Protein AF-A0A3D5RY43-F1 (afdb_monomer)

Solvent-accessible surface area (backbone atoms only — not comparable to full-atom values): 5744 Å² total; per-residue (Å²): 106,72,73,57,51,54,53,48,53,75,59,30,70,72,53,50,52,54,50,50,36,51,52,47,31,51,51,31,32,52,49,14,40,53,54,5,55,64,49,22,57,61,35,44,55,49,26,63,73,70,71,46,64,72,70,66,25,49,45,43,36,57,49,21,38,52,49,11,48,49,52,22,65,75,49,45,68,74,50,49,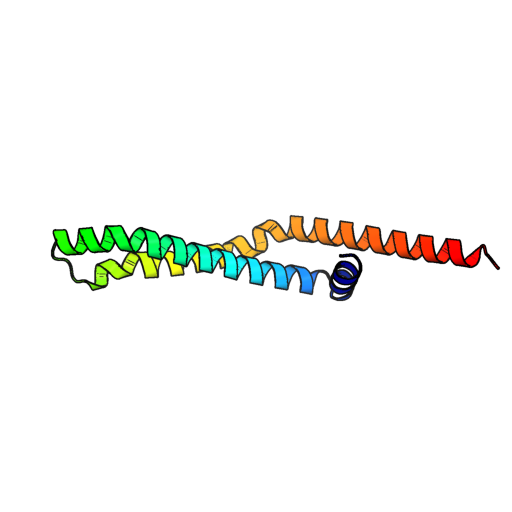69,58,54,47,53,53,50,52,54,54,44,51,56,50,53,52,51,53,52,53,57,51,56,60,62,65,72,77,115

Radius of gyration: 23.72 Å; Cα contacts (8 Å, |Δi|>4): 71; chains: 1; bounding box: 63×21×65 Å

Sequence (109 aa):
MKAEAYTICNAGLSAYLANEHKEYRLKSFSRGIMVGVVTTIPAYFITKYYQLPQLYAALPLTGGMLSGIYEGLTNAESNDSLHTSDFDTVCESLEEEESEDEEESEEEV

Mean predicted aligned error: 10.74 Å

Structure (mmCIF, N/CA/C/O backbone):
data_AF-A0A3D5RY43-F1
#
_entry.id   AF-A0A3D5RY43-F1
#
loop_
_atom_site.group_PDB
_atom_site.id
_atom_site.type_symbol
_atom_site.label_atom_id
_atom_site.label_alt_id
_atom_site.label_comp_id
_atom_site.label_asym_id
_atom_site.label_entity_id
_atom_site.label_seq_id
_atom_site.pdbx_PDB_ins_code
_atom_site.Cartn_x
_atom_site.Cartn_y
_atom_site.Cartn_z
_atom_site.occupancy
_atom_site.B_iso_or_equiv
_atom_site.auth_seq_id
_atom_site.auth_comp_id
_atom_site.auth_asym_id
_atom_site.auth_atom_id
_atom_site.pdbx_PDB_model_num
ATOM 1 N N . MET A 1 1 ? 16.503 -9.438 -15.037 1.00 58.62 1 MET A N 1
ATOM 2 C CA . MET A 1 1 ? 16.529 -7.975 -14.852 1.00 58.62 1 MET A CA 1
ATOM 3 C C . MET A 1 1 ? 16.661 -7.233 -16.180 1.00 58.62 1 MET A C 1
ATOM 5 O O . MET A 1 1 ? 15.661 -6.653 -16.562 1.00 58.62 1 MET A O 1
ATOM 9 N N . LYS A 1 2 ? 17.775 -7.300 -16.941 1.00 64.19 2 LYS A N 1
ATOM 10 C CA . LYS A 1 2 ? 17.890 -6.576 -18.238 1.00 64.19 2 LYS A CA 1
ATOM 11 C C . LYS A 1 2 ? 16.759 -6.899 -19.233 1.00 64.19 2 LYS A C 1
ATOM 13 O O . LYS A 1 2 ? 16.071 -5.998 -19.685 1.00 64.19 2 LYS A O 1
ATOM 18 N N . ALA A 1 3 ? 16.465 -8.182 -19.472 1.00 73.62 3 ALA A N 1
ATOM 19 C CA . ALA A 1 3 ? 15.370 -8.588 -20.368 1.00 73.62 3 ALA A CA 1
ATOM 20 C C . ALA A 1 3 ? 13.977 -8.079 -19.936 1.00 73.62 3 ALA A C 1
ATOM 22 O O . ALA A 1 3 ? 13.135 -7.802 -20.781 1.00 73.62 3 ALA A O 1
ATOM 23 N N . GLU A 1 4 ? 13.728 -7.939 -18.631 1.00 75.81 4 GLU A N 1
ATOM 24 C CA . GLU A 1 4 ? 12.459 -7.408 -18.114 1.00 75.81 4 GLU A CA 1
ATOM 25 C C . GLU A 1 4 ? 12.390 -5.887 -18.312 1.00 75.81 4 GLU A C 1
ATOM 27 O O . GLU A 1 4 ? 11.352 -5.368 -18.715 1.00 75.81 4 GLU A O 1
ATOM 32 N N . ALA A 1 5 ? 13.507 -5.180 -18.122 1.00 77.00 5 ALA A N 1
ATOM 33 C CA . ALA A 1 5 ? 13.601 -3.746 -18.377 1.00 77.00 5 ALA A CA 1
ATOM 34 C C . ALA A 1 5 ? 13.371 -3.410 -19.864 1.00 77.00 5 ALA A C 1
ATOM 36 O O . ALA A 1 5 ? 12.532 -2.565 -20.161 1.00 77.00 5 ALA A O 1
ATOM 37 N N . TYR A 1 6 ? 13.961 -4.166 -20.800 1.00 79.88 6 TYR A N 1
ATOM 38 C CA . TYR A 1 6 ? 13.686 -4.011 -22.239 1.00 79.88 6 TYR A CA 1
ATOM 39 C C . TYR A 1 6 ? 12.210 -4.213 -22.593 1.00 79.88 6 TYR A C 1
ATOM 41 O O . TYR A 1 6 ? 11.662 -3.495 -23.429 1.00 79.88 6 TYR A O 1
ATOM 49 N N . THR A 1 7 ? 11.532 -5.179 -21.960 1.00 82.44 7 THR A N 1
ATOM 50 C CA . THR A 1 7 ? 10.094 -5.376 -22.200 1.00 82.44 7 THR A CA 1
ATOM 51 C C . THR A 1 7 ? 9.246 -4.218 -21.683 1.00 82.44 7 THR A C 1
ATOM 53 O O . THR A 1 7 ? 8.228 -3.898 -22.292 1.00 82.44 7 THR A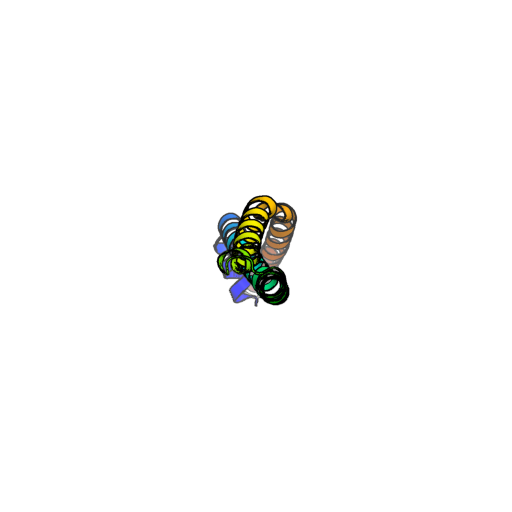 O 1
ATOM 56 N N . ILE A 1 8 ? 9.663 -3.576 -20.589 1.00 81.94 8 ILE A N 1
ATOM 57 C CA . ILE A 1 8 ? 8.971 -2.426 -19.997 1.00 81.94 8 ILE A CA 1
ATOM 58 C C . ILE A 1 8 ? 9.200 -1.171 -20.851 1.00 81.94 8 ILE A C 1
ATOM 60 O O . ILE A 1 8 ? 8.227 -0.496 -21.184 1.00 81.94 8 ILE A O 1
ATOM 64 N N . CYS A 1 9 ? 10.437 -0.916 -21.288 1.00 84.88 9 CYS A N 1
ATOM 65 C CA . CYS A 1 9 ? 10.767 0.198 -22.181 1.00 84.88 9 CYS A CA 1
ATOM 66 C C . CYS A 1 9 ? 10.038 0.086 -23.529 1.00 84.88 9 CYS A C 1
ATOM 68 O O . CYS A 1 9 ? 9.412 1.048 -23.969 1.00 84.88 9 CYS A O 1
AT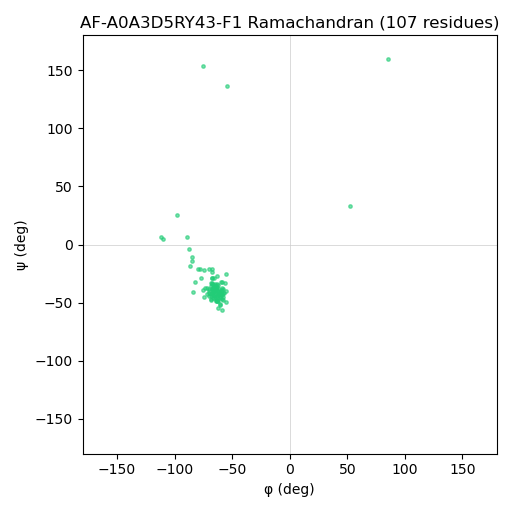OM 70 N N . ASN A 1 10 ? 9.979 -1.116 -24.122 1.00 84.06 10 ASN A N 1
ATOM 71 C CA . ASN A 1 10 ? 9.220 -1.363 -25.358 1.00 84.06 10 ASN A CA 1
ATOM 72 C C . ASN A 1 10 ? 7.695 -1.246 -25.195 1.00 84.06 10 ASN A C 1
ATOM 74 O O . ASN A 1 10 ? 6.992 -0.928 -26.154 1.00 84.06 10 ASN A O 1
ATOM 78 N N . ALA A 1 11 ? 7.155 -1.524 -24.004 1.00 84.81 11 ALA A N 1
ATOM 79 C CA . ALA A 1 11 ? 5.729 -1.350 -23.726 1.00 84.81 11 ALA A CA 1
ATOM 80 C C . ALA A 1 11 ? 5.336 0.133 -23.569 1.00 84.81 11 ALA A C 1
ATOM 82 O O . ALA A 1 11 ? 4.168 0.481 -23.761 1.00 84.81 11 ALA A O 1
ATOM 83 N N . GLY A 1 12 ? 6.309 0.995 -23.255 1.00 85.94 12 GLY A N 1
ATOM 84 C CA . GLY A 1 12 ? 6.158 2.440 -23.137 1.00 85.94 12 GLY A CA 1
ATOM 85 C C . GLY A 1 12 ? 5.668 2.922 -21.767 1.00 85.94 12 GLY A C 1
ATOM 86 O O . GLY A 1 12 ? 5.031 2.196 -20.997 1.00 85.94 12 GLY A O 1
ATOM 87 N N . LEU A 1 13 ? 5.920 4.206 -21.492 1.00 84.94 13 LEU A N 1
ATOM 88 C CA . LEU A 1 13 ? 5.636 4.870 -20.213 1.00 84.94 13 LEU A CA 1
ATOM 89 C C . LEU A 1 13 ? 4.166 4.745 -19.772 1.00 84.94 13 LEU A C 1
ATOM 91 O O . LEU A 1 13 ? 3.871 4.520 -18.600 1.00 84.94 13 LEU A O 1
ATOM 95 N N . SER A 1 14 ? 3.219 4.851 -20.707 1.00 83.25 14 SER A N 1
ATOM 96 C CA . SER A 1 14 ? 1.786 4.780 -20.388 1.00 83.25 14 SER A CA 1
ATOM 97 C C . SER A 1 14 ? 1.348 3.391 -19.911 1.00 83.25 14 SER A C 1
ATOM 99 O O . SER A 1 14 ? 0.482 3.286 -19.041 1.00 83.25 14 SER A O 1
ATOM 101 N N . ALA A 1 15 ? 1.958 2.323 -20.436 1.00 83.50 15 ALA A N 1
ATOM 102 C CA . ALA A 1 15 ? 1.706 0.959 -19.986 1.00 83.50 15 ALA A CA 1
ATOM 103 C C . ALA A 1 15 ? 2.344 0.696 -18.614 1.00 83.50 15 ALA A C 1
ATOM 105 O O . ALA A 1 15 ? 1.729 0.036 -17.772 1.00 83.50 15 ALA A O 1
ATOM 106 N N . TYR A 1 16 ? 3.537 1.251 -18.376 1.00 83.44 16 TYR A N 1
ATOM 107 C CA . TYR A 1 16 ? 4.233 1.182 -17.092 1.00 83.44 16 TYR A CA 1
ATOM 108 C C . TYR A 1 16 ? 3.430 1.863 -15.970 1.00 83.44 16 TYR A C 1
ATOM 110 O O . TYR A 1 16 ? 3.039 1.196 -15.008 1.00 83.44 16 TYR A O 1
ATOM 118 N N . LEU A 1 17 ? 3.050 3.133 -16.155 1.00 83.00 17 LEU A N 1
ATOM 119 C CA . LEU A 1 17 ? 2.243 3.890 -15.187 1.00 83.00 17 LEU A CA 1
ATOM 120 C C . LEU A 1 17 ? 0.880 3.228 -14.920 1.00 83.00 17 LEU A C 1
ATOM 122 O O . LEU A 1 17 ? 0.435 3.125 -13.776 1.00 83.00 17 LEU A O 1
ATOM 126 N N . ALA A 1 18 ? 0.222 2.692 -15.954 1.00 84.19 18 ALA A N 1
ATOM 127 C CA . ALA A 1 18 ? -1.046 1.983 -15.782 1.00 84.19 18 ALA A CA 1
ATOM 128 C C . ALA A 1 18 ? -0.911 0.716 -14.915 1.00 84.19 18 ALA A C 1
ATOM 130 O O . ALA A 1 18 ? -1.828 0.383 -14.147 1.00 84.19 18 ALA A O 1
ATOM 131 N N . ASN A 1 19 ? 0.212 0.000 -15.033 1.00 84.44 19 ASN A N 1
ATOM 132 C CA . ASN A 1 19 ? 0.497 -1.173 -14.213 1.00 84.44 19 ASN A CA 1
ATOM 133 C C . ASN A 1 19 ? 0.780 -0.775 -12.757 1.00 84.44 19 ASN A C 1
ATOM 135 O O . ASN A 1 19 ? 0.232 -1.375 -11.831 1.00 84.44 19 ASN A O 1
ATOM 139 N N . GLU A 1 20 ? 1.530 0.302 -12.560 1.00 83.50 20 GLU A N 1
ATOM 140 C CA . GLU A 1 20 ? 1.849 0.846 -11.243 1.00 83.50 20 GLU A CA 1
ATOM 141 C C . GLU A 1 20 ? 0.601 1.329 -10.494 1.00 83.50 20 GLU A C 1
ATOM 143 O O . GLU A 1 20 ? 0.356 0.945 -9.347 1.00 83.50 20 GLU A O 1
ATOM 148 N N . HIS A 1 21 ? -0.299 2.042 -11.180 1.00 81.88 21 HIS A N 1
ATOM 149 C CA . HIS A 1 21 ? -1.603 2.422 -10.629 1.00 81.88 21 HIS A CA 1
ATOM 150 C C . HIS A 1 21 ? -2.437 1.211 -10.222 1.00 81.88 21 HIS A C 1
ATOM 152 O O . HIS A 1 21 ? -3.212 1.265 -9.264 1.00 81.88 21 HIS A O 1
ATOM 158 N N . LYS A 1 22 ? -2.373 0.115 -10.983 1.00 81.75 22 LYS A N 1
ATOM 159 C CA . LYS A 1 22 ? -3.111 -1.115 -10.664 1.00 81.75 22 LYS A CA 1
ATOM 160 C C . LYS A 1 22 ? -2.551 -1.764 -9.401 1.00 81.75 22 LYS A C 1
ATOM 162 O O . LYS A 1 22 ? -3.329 -2.169 -8.535 1.00 81.75 22 LYS A O 1
ATOM 167 N N . GLU A 1 23 ? -1.233 -1.834 -9.279 1.00 83.81 23 GLU A N 1
ATOM 168 C CA . GLU A 1 23 ? -0.570 -2.401 -8.110 1.00 83.81 23 GLU A CA 1
ATOM 169 C C . GLU A 1 23 ? -0.806 -1.549 -6.856 1.00 83.81 23 GLU A C 1
ATOM 171 O O . GLU A 1 23 ? -1.194 -2.080 -5.811 1.00 83.81 23 GLU A O 1
ATOM 176 N N . TYR A 1 24 ? -0.707 -0.221 -6.976 1.00 81.06 24 TYR A N 1
ATOM 177 C CA . TYR A 1 24 ? -1.012 0.714 -5.894 1.00 81.06 24 TYR A CA 1
ATOM 178 C C . TYR A 1 24 ? -2.454 0.561 -5.399 1.00 81.06 24 TYR A C 1
ATOM 180 O O . TYR A 1 24 ? -2.692 0.426 -4.198 1.00 81.06 24 TYR A O 1
ATOM 188 N N . ARG A 1 25 ? -3.431 0.487 -6.314 1.00 79.62 25 ARG A N 1
ATOM 189 C CA . ARG A 1 25 ? -4.844 0.260 -5.965 1.00 79.62 25 ARG A CA 1
ATOM 190 C C . ARG A 1 25 ? -5.051 -1.058 -5.213 1.00 79.62 25 ARG A C 1
ATOM 192 O O . ARG A 1 25 ? -5.775 -1.081 -4.217 1.00 79.62 25 ARG A O 1
ATOM 199 N N . LEU A 1 26 ? -4.396 -2.142 -5.635 1.00 81.62 26 LEU A N 1
ATOM 200 C CA . LEU A 1 26 ? -4.469 -3.442 -4.952 1.00 81.62 26 LEU A CA 1
ATOM 201 C C . LEU A 1 26 ? -3.817 -3.407 -3.564 1.00 81.62 26 LEU A C 1
ATOM 203 O O . LEU A 1 26 ? -4.360 -3.955 -2.597 1.00 81.62 26 LEU A O 1
ATOM 207 N N . LYS A 1 27 ? -2.678 -2.729 -3.434 1.00 81.19 27 LYS A N 1
ATOM 208 C CA . LYS A 1 27 ? -1.972 -2.565 -2.161 1.00 81.19 27 LYS A CA 1
ATOM 209 C C . LYS A 1 27 ? -2.784 -1.724 -1.175 1.00 81.19 27 LYS A C 1
ATOM 211 O O . LYS A 1 27 ? -2.952 -2.125 -0.026 1.00 81.19 27 LYS A O 1
ATOM 216 N N . SER A 1 28 ? -3.365 -0.619 -1.629 1.00 75.69 28 SER A N 1
ATOM 217 C CA . SER A 1 28 ? -4.228 0.247 -0.816 1.00 75.69 28 SER A CA 1
ATOM 218 C C . SER A 1 28 ? -5.523 -0.458 -0.403 1.00 75.69 28 SER A C 1
ATOM 220 O O . SER A 1 28 ? -5.915 -0.398 0.763 1.00 75.69 28 SER A O 1
ATOM 222 N N . PHE A 1 29 ? -6.135 -1.236 -1.301 1.00 78.44 29 PHE A N 1
ATOM 223 C CA . PHE A 1 29 ? -7.293 -2.068 -0.970 1.00 78.44 29 PHE A CA 1
ATOM 224 C C . PHE A 1 29 ? -6.963 -3.150 0.068 1.00 78.44 29 PHE A C 1
ATOM 226 O O . PHE A 1 29 ? -7.672 -3.291 1.067 1.00 78.44 29 PHE A O 1
ATOM 233 N N . SER A 1 30 ? -5.866 -3.890 -0.121 1.00 83.00 30 SER A N 1
ATOM 234 C CA . SER A 1 30 ? -5.454 -4.937 0.824 1.00 83.00 30 SER A CA 1
ATOM 235 C C . SER A 1 30 ? -5.091 -4.366 2.198 1.00 83.00 30 SER A C 1
ATOM 237 O O . SER A 1 30 ? -5.488 -4.932 3.218 1.00 83.00 30 SER A O 1
ATOM 239 N N . ARG A 1 31 ? -4.433 -3.199 2.246 1.00 83.50 31 ARG A N 1
ATOM 240 C CA . ARG A 1 31 ? -4.180 -2.450 3.483 1.00 83.50 31 ARG A CA 1
ATOM 241 C C . ARG A 1 31 ? -5.485 -2.040 4.169 1.00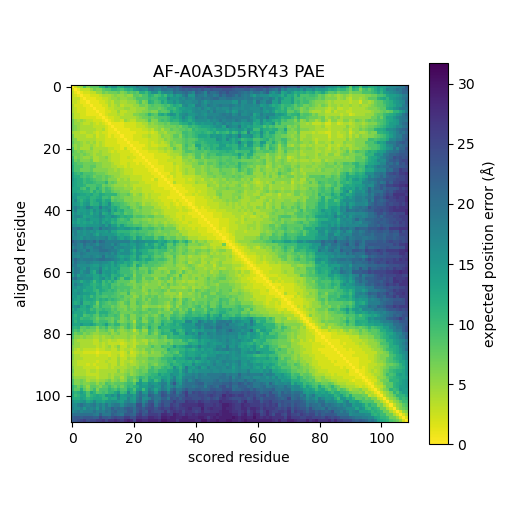 83.50 31 ARG A C 1
ATOM 243 O O . ARG A 1 31 ? -5.611 -2.247 5.375 1.00 83.50 31 ARG A O 1
ATOM 250 N N . GLY A 1 32 ? -6.461 -1.528 3.418 1.00 75.62 32 GLY A N 1
ATOM 251 C CA . GLY A 1 32 ? -7.791 -1.183 3.931 1.00 75.62 32 GLY A CA 1
ATOM 252 C C . GLY A 1 32 ? -8.523 -2.376 4.554 1.00 75.62 32 GLY A C 1
ATOM 253 O O . GLY A 1 32 ? -9.061 -2.267 5.657 1.00 75.62 32 GLY A O 1
ATOM 254 N N . ILE A 1 33 ? -8.464 -3.548 3.910 1.00 83.12 33 ILE A N 1
ATOM 255 C CA . ILE A 1 33 ? -9.003 -4.800 4.467 1.00 83.12 33 ILE A CA 1
ATOM 256 C C . ILE A 1 33 ? -8.281 -5.183 5.758 1.00 83.12 33 ILE A C 1
ATOM 258 O O . ILE A 1 33 ? -8.937 -5.490 6.750 1.00 83.12 33 ILE A O 1
ATOM 262 N N . MET A 1 34 ? -6.946 -5.161 5.767 1.00 85.19 34 MET A N 1
ATOM 263 C CA . MET A 1 34 ? -6.143 -5.528 6.939 1.00 85.19 34 MET A CA 1
ATOM 264 C C . MET A 1 34 ? -6.502 -4.660 8.151 1.00 85.19 34 MET A C 1
ATOM 266 O O . MET A 1 34 ? -6.792 -5.174 9.232 1.00 85.19 34 MET A O 1
ATOM 270 N N . VAL A 1 35 ? -6.573 -3.341 7.951 1.00 84.06 35 VAL A N 1
ATOM 271 C CA . VAL A 1 35 ? -6.992 -2.386 8.987 1.00 84.06 35 VAL A CA 1
ATOM 272 C C . VAL A 1 35 ? -8.434 -2.656 9.426 1.00 84.06 35 VAL A C 1
ATOM 274 O O . VAL A 1 35 ? -8.718 -2.674 10.625 1.00 84.06 35 VAL A O 1
ATOM 277 N N . GLY A 1 36 ? -9.338 -2.933 8.485 1.00 78.62 36 GLY A N 1
ATOM 278 C CA . GLY A 1 36 ? -10.722 -3.309 8.775 1.00 78.62 36 GLY A CA 1
ATOM 279 C C . GLY A 1 36 ? -10.829 -4.562 9.651 1.00 78.62 36 GLY A C 1
ATOM 280 O O . GLY A 1 36 ? -11.555 -4.563 10.641 1.00 78.62 36 GLY A O 1
ATOM 281 N N . VAL A 1 37 ? -10.064 -5.617 9.357 1.00 85.38 37 VAL A N 1
ATOM 282 C CA . VAL A 1 37 ? -10.051 -6.864 10.144 1.00 85.38 37 VAL A CA 1
ATOM 283 C C . VAL A 1 37 ? -9.539 -6.619 11.563 1.00 85.38 37 VAL A C 1
ATOM 285 O O . VAL A 1 37 ? -10.185 -7.027 12.529 1.00 85.38 37 VAL A O 1
ATOM 288 N N . VAL A 1 38 ? -8.418 -5.908 11.708 1.00 87.69 38 VAL A N 1
ATOM 289 C CA . VAL A 1 38 ? -7.821 -5.614 13.021 1.00 87.69 38 VAL A CA 1
ATOM 290 C C . VAL A 1 38 ? -8.767 -4.778 13.887 1.00 87.69 38 VAL A C 1
ATOM 292 O O . VAL A 1 38 ? -8.916 -5.047 15.077 1.00 87.69 38 VAL A O 1
ATOM 295 N N . THR A 1 39 ? -9.453 -3.800 13.295 1.00 85.12 39 THR A N 1
ATOM 296 C CA . THR A 1 39 ? -10.399 -2.918 14.003 1.00 85.12 39 THR A CA 1
ATOM 297 C C . THR A 1 39 ? -11.757 -3.574 14.286 1.00 85.12 39 THR A C 1
ATOM 299 O O . THR A 1 39 ? -12.447 -3.178 15.226 1.00 85.12 39 THR A O 1
ATOM 302 N N . THR A 1 40 ? -12.124 -4.626 13.549 1.00 84.69 40 THR A N 1
ATOM 303 C CA . THR A 1 40 ? -13.361 -5.395 13.774 1.00 84.69 40 THR A CA 1
ATOM 304 C C . THR A 1 40 ? -13.323 -6.191 15.084 1.00 84.69 40 THR A C 1
ATOM 306 O O . THR A 1 40 ? -14.344 -6.322 15.760 1.00 84.69 40 THR A O 1
ATOM 309 N N . ILE A 1 41 ? -12.148 -6.679 15.498 1.00 84.31 41 ILE A N 1
ATOM 310 C CA . ILE A 1 41 ? -11.980 -7.454 16.739 1.00 84.31 41 ILE A CA 1
ATOM 311 C C . ILE A 1 41 ? -12.429 -6.658 17.982 1.00 84.31 41 ILE A C 1
ATOM 313 O O . ILE A 1 41 ? -13.322 -7.132 18.688 1.00 84.31 41 ILE A O 1
ATOM 317 N N . PRO A 1 42 ? -11.897 -5.453 18.276 1.00 86.81 42 PRO A N 1
ATOM 318 C CA . PRO A 1 42 ? -12.372 -4.663 19.411 1.00 86.81 42 PRO A CA 1
ATOM 319 C C . PRO A 1 42 ? -13.830 -4.213 19.241 1.00 86.81 42 PRO A C 1
ATOM 321 O O . PRO A 1 42 ? -14.573 -4.192 20.223 1.00 86.81 42 PRO A O 1
ATOM 324 N N . ALA A 1 43 ? -14.286 -3.930 18.015 1.00 84.44 43 ALA A N 1
ATOM 325 C CA . ALA A 1 43 ? -15.681 -3.567 17.754 1.00 84.44 43 ALA A CA 1
ATOM 326 C C . ALA A 1 43 ? -16.668 -4.695 18.108 1.00 84.44 43 ALA A C 1
ATOM 328 O O . ALA A 1 43 ? -17.755 -4.432 18.628 1.00 84.44 43 ALA A O 1
ATOM 329 N N . TYR A 1 44 ? -16.284 -5.958 17.914 1.00 85.88 44 TYR A N 1
ATOM 330 C CA . TYR A 1 44 ? -17.072 -7.109 18.355 1.00 85.88 44 TYR A CA 1
ATOM 331 C C . TYR A 1 44 ? -17.223 -7.168 19.886 1.00 85.88 44 TYR A C 1
ATOM 333 O O . TYR A 1 44 ? -18.315 -7.401 20.404 1.00 85.88 44 TYR A O 1
ATOM 341 N N . PHE A 1 45 ? -16.156 -6.897 20.642 1.00 87.38 45 PHE A N 1
ATOM 342 C CA . PHE A 1 45 ? -16.247 -6.848 22.105 1.00 87.38 45 PHE A CA 1
ATOM 343 C C . PHE A 1 45 ? -17.107 -5.675 22.596 1.00 87.38 45 PHE A C 1
ATOM 345 O O . PHE A 1 45 ? -17.907 -5.849 23.515 1.00 87.38 45 PHE A O 1
ATOM 352 N N . ILE A 1 46 ? -16.998 -4.506 21.957 1.00 87.25 46 ILE A N 1
ATOM 353 C CA . ILE A 1 46 ? -17.804 -3.316 22.276 1.00 87.25 46 ILE A CA 1
ATOM 354 C C . ILE A 1 46 ? -19.288 -3.582 22.015 1.00 87.25 46 ILE A C 1
ATOM 356 O O . ILE A 1 46 ? -20.124 -3.334 22.881 1.00 87.25 46 ILE A O 1
ATOM 360 N N . THR A 1 47 ? -19.633 -4.131 20.850 1.00 86.69 47 THR A N 1
ATOM 361 C CA . THR A 1 47 ? -21.032 -4.443 20.513 1.00 86.69 47 THR A CA 1
ATOM 362 C C . THR A 1 47 ? -21.639 -5.459 21.475 1.00 86.69 47 THR A C 1
ATOM 364 O O . THR A 1 47 ? -22.771 -5.268 21.919 1.00 86.69 47 THR A O 1
ATOM 367 N N . LYS A 1 48 ? -20.864 -6.467 21.899 1.00 86.06 48 LYS A N 1
ATOM 368 C CA . LYS A 1 48 ? -21.285 -7.423 22.929 1.00 86.06 48 LYS A CA 1
ATOM 369 C C . LYS A 1 48 ? -21.481 -6.774 24.306 1.00 86.06 48 LYS A C 1
ATOM 371 O O . LYS A 1 48 ? -22.430 -7.126 25.000 1.00 86.06 48 LYS A O 1
ATOM 376 N N . TYR A 1 49 ? -20.615 -5.839 24.701 1.00 90.44 49 TYR A N 1
ATOM 377 C CA . TYR A 1 49 ? -20.711 -5.137 25.987 1.00 90.44 49 TYR A CA 1
ATOM 378 C C . TYR A 1 49 ? -21.922 -4.193 26.051 1.00 90.44 49 TYR A C 1
ATOM 380 O O . TYR A 1 49 ? -22.644 -4.183 27.043 1.00 90.44 49 TYR A O 1
ATOM 388 N N . TYR A 1 50 ? -22.182 -3.446 24.977 1.00 89.62 50 TYR A N 1
ATOM 389 C CA . TYR A 1 50 ? -23.286 -2.482 24.897 1.00 89.62 50 TYR A CA 1
ATOM 390 C C . TYR A 1 50 ? -24.606 -3.079 24.376 1.00 89.62 50 TYR A C 1
ATOM 392 O O . TYR A 1 50 ? -25.555 -2.332 24.154 1.00 89.62 50 TYR A O 1
ATOM 400 N N . GLN A 1 51 ? -24.679 -4.402 24.169 1.00 87.56 51 GLN A N 1
ATOM 401 C CA . GLN A 1 51 ? -25.843 -5.098 23.591 1.00 87.56 51 GLN A CA 1
ATOM 402 C C . GLN A 1 51 ? -26.318 -4.490 22.259 1.00 87.56 51 GLN A C 1
ATOM 404 O O . GLN A 1 51 ? -27.508 -4.477 21.941 1.00 87.56 51 GLN A O 1
ATOM 409 N N . LEU A 1 52 ? -25.378 -3.974 21.469 1.00 86.44 52 LEU A N 1
ATOM 410 C CA . LEU A 1 52 ? -25.678 -3.427 20.155 1.00 86.44 52 LEU A CA 1
ATOM 411 C C . LEU A 1 52 ? -25.937 -4.565 19.158 1.00 86.44 52 LEU A C 1
ATOM 413 O O . LEU A 1 52 ? -25.384 -5.660 19.303 1.00 86.44 52 LEU A O 1
ATOM 417 N N . PRO A 1 53 ? -26.730 -4.317 18.103 1.00 86.38 53 PRO A N 1
ATOM 418 C CA . PRO A 1 53 ? -26.896 -5.273 17.019 1.00 86.38 53 PRO A CA 1
ATOM 419 C C . PRO A 1 53 ? -25.543 -5.688 16.429 1.00 86.38 53 PRO A C 1
ATOM 421 O O . PRO A 1 53 ? -24.693 -4.845 16.144 1.00 86.38 53 PRO A O 1
ATOM 424 N N . GLN A 1 54 ? -25.366 -6.986 16.175 1.00 77.12 54 GLN A N 1
ATOM 425 C CA . GLN A 1 54 ? -24.118 -7.557 15.643 1.00 77.12 54 GLN A CA 1
ATOM 426 C C . GLN A 1 54 ? -23.662 -6.890 14.327 1.00 77.12 54 GLN A C 1
ATOM 428 O O . GLN A 1 54 ? -22.475 -6.856 14.018 1.00 77.12 54 GLN A O 1
ATOM 433 N N . LEU A 1 55 ? -24.598 -6.309 13.569 1.00 82.94 55 LEU A N 1
ATOM 434 C CA . LEU A 1 55 ? -24.336 -5.533 12.352 1.00 82.94 55 LEU A CA 1
ATOM 435 C C . LEU A 1 55 ? -23.367 -4.360 12.572 1.00 82.94 55 LEU A C 1
ATOM 437 O O . LEU A 1 55 ? -22.564 -4.067 11.691 1.00 82.94 55 LEU A O 1
ATOM 441 N N . TYR A 1 56 ? -23.372 -3.733 13.752 1.00 81.25 56 TYR A N 1
ATOM 442 C CA . TYR A 1 56 ? -22.444 -2.642 14.067 1.00 81.25 56 TYR A CA 1
ATOM 443 C C . TYR A 1 56 ? -20.989 -3.115 14.169 1.00 81.25 56 TYR A C 1
ATOM 445 O O . TYR A 1 56 ? -20.078 -2.327 13.926 1.00 81.25 56 TYR A O 1
ATOM 453 N N . ALA A 1 57 ? -20.751 -4.399 14.458 1.00 77.75 57 ALA A N 1
ATOM 454 C CA . ALA A 1 57 ? -19.403 -4.959 14.494 1.00 77.75 57 ALA A CA 1
ATOM 455 C C . ALA A 1 57 ? -18.784 -5.063 13.091 1.00 77.75 57 ALA A C 1
ATOM 457 O O . ALA A 1 57 ? -17.567 -5.096 12.977 1.00 77.75 57 ALA A O 1
ATOM 458 N N . ALA A 1 58 ? -19.598 -5.077 12.027 1.00 78.88 58 ALA A N 1
ATOM 459 C CA . ALA A 1 58 ? -19.127 -5.130 10.641 1.00 78.88 58 ALA A CA 1
ATOM 460 C C . ALA A 1 58 ? -18.778 -3.747 10.055 1.00 78.88 58 ALA A C 1
ATOM 462 O O . ALA A 1 58 ? -18.103 -3.674 9.027 1.00 78.88 58 ALA A O 1
ATOM 463 N N . LEU A 1 59 ? -19.193 -2.652 10.707 1.00 85.44 59 LEU A N 1
ATOM 464 C CA . LEU A 1 59 ? -18.938 -1.285 10.236 1.00 85.44 59 LEU A CA 1
ATOM 465 C C . LEU A 1 59 ? -17.452 -0.940 10.037 1.00 85.44 59 LEU A C 1
ATOM 467 O O . LEU A 1 59 ? -17.143 -0.317 9.020 1.00 85.44 59 LEU A O 1
ATOM 471 N N . PRO A 1 60 ? -16.517 -1.329 10.927 1.00 81.81 60 PRO A N 1
ATOM 472 C CA . PRO A 1 60 ? -15.094 -1.055 10.731 1.00 81.81 60 PRO A CA 1
ATOM 473 C C . PRO A 1 60 ? -14.540 -1.748 9.486 1.00 81.81 60 PRO A C 1
ATOM 475 O O . PRO A 1 60 ? -13.704 -1.186 8.787 1.00 81.81 60 PRO A O 1
ATOM 478 N N . LEU A 1 61 ? -15.046 -2.941 9.169 1.00 76.25 61 LEU A N 1
ATOM 479 C CA . LEU A 1 61 ? -14.638 -3.702 7.993 1.00 76.25 61 LEU A CA 1
ATOM 480 C C . LEU A 1 61 ? -15.102 -3.003 6.712 1.00 76.25 61 LEU A C 1
ATOM 482 O O . LEU A 1 61 ? -14.301 -2.761 5.810 1.00 76.25 61 LEU A O 1
ATOM 486 N N . THR A 1 62 ? -16.372 -2.591 6.664 1.00 82.19 62 THR A N 1
ATOM 487 C CA . THR A 1 62 ? -16.902 -1.824 5.528 1.00 82.19 62 THR A CA 1
ATOM 488 C C . THR A 1 62 ? -16.250 -0.447 5.408 1.00 82.19 62 THR A C 1
ATOM 490 O O . THR A 1 62 ? -15.945 -0.007 4.304 1.00 82.19 62 THR A O 1
ATOM 493 N N . GLY A 1 63 ? -15.980 0.218 6.535 1.00 84.62 63 GLY A N 1
ATOM 494 C CA . GLY A 1 63 ? -15.302 1.512 6.575 1.00 84.62 63 GLY A CA 1
ATOM 495 C C . GLY A 1 63 ? -13.860 1.421 6.081 1.00 84.62 63 GLY A C 1
ATOM 496 O O . GLY A 1 63 ? -13.461 2.226 5.248 1.00 84.62 63 GLY A O 1
ATOM 497 N N . GLY A 1 64 ? -13.117 0.401 6.520 1.00 78.00 64 GLY A N 1
ATOM 498 C CA . GLY A 1 64 ? -11.742 0.138 6.086 1.00 78.00 64 GLY A CA 1
ATOM 499 C C . GLY A 1 64 ? -11.630 -0.207 4.599 1.00 78.00 64 GLY A C 1
ATOM 500 O O . GLY A 1 64 ? -10.705 0.240 3.921 1.00 78.00 64 GLY A O 1
ATOM 501 N N . MET A 1 65 ? -12.599 -0.952 4.056 1.00 78.56 65 MET A N 1
ATOM 502 C CA . MET A 1 65 ? -12.674 -1.212 2.614 1.00 78.56 65 MET A CA 1
ATOM 503 C C . MET A 1 65 ? -12.913 0.074 1.817 1.00 78.56 65 MET A C 1
ATOM 505 O O . MET A 1 65 ? -12.195 0.342 0.856 1.00 78.56 65 MET A O 1
ATOM 509 N N . LEU A 1 66 ? -13.894 0.887 2.223 1.00 84.94 66 LEU A N 1
ATOM 510 C CA . LEU A 1 66 ? -14.215 2.140 1.537 1.00 84.94 66 LEU A CA 1
ATOM 511 C C . LEU A 1 66 ? -13.073 3.155 1.631 1.00 84.94 66 LEU A C 1
ATOM 513 O O . LEU A 1 66 ? -12.765 3.807 0.635 1.00 84.94 66 LEU A O 1
ATOM 517 N N . SER A 1 67 ? -12.406 3.256 2.784 1.00 80.06 67 SER A N 1
ATOM 518 C CA . SER A 1 67 ? -11.249 4.139 2.942 1.00 80.06 67 SER A CA 1
ATOM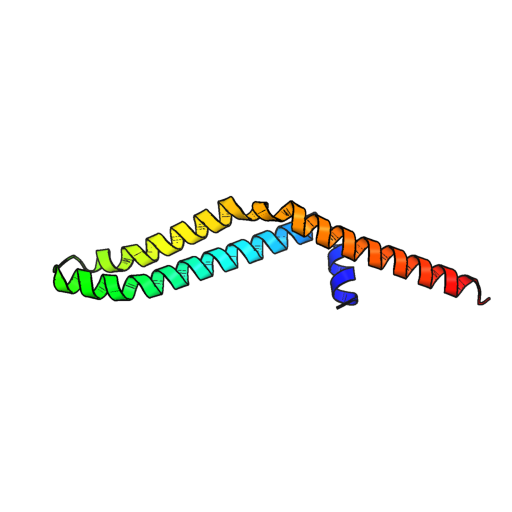 519 C C . SER A 1 67 ? -10.072 3.695 2.076 1.00 80.06 67 SER A C 1
ATOM 521 O O . SER A 1 67 ? -9.446 4.538 1.449 1.00 80.06 67 SER A O 1
ATOM 523 N N . GLY A 1 68 ? -9.802 2.386 1.981 1.00 72.81 68 GLY A N 1
ATOM 524 C CA . GLY A 1 68 ? -8.732 1.858 1.125 1.00 72.81 68 GLY A CA 1
ATOM 525 C C . GLY A 1 68 ? -8.991 2.071 -0.370 1.00 72.81 68 GLY A C 1
ATOM 526 O O . GLY A 1 68 ? -8.059 2.362 -1.117 1.00 72.81 68 GLY A O 1
ATOM 527 N N . ILE A 1 69 ? -10.253 1.979 -0.808 1.00 78.62 69 ILE A N 1
ATOM 528 C CA . ILE A 1 69 ? -10.652 2.315 -2.185 1.00 78.62 69 ILE A CA 1
ATOM 529 C C . ILE A 1 69 ? -10.485 3.814 -2.441 1.00 78.62 69 ILE A C 1
ATOM 531 O O . ILE A 1 69 ? -9.933 4.193 -3.470 1.00 78.62 69 ILE A O 1
ATOM 535 N N . TYR A 1 70 ? -10.944 4.658 -1.513 1.00 82.88 70 TYR A N 1
ATOM 536 C CA . TYR A 1 70 ? -10.832 6.110 -1.632 1.00 82.88 70 TYR A CA 1
ATOM 537 C C . TYR A 1 70 ? -9.367 6.550 -1.722 1.00 82.88 70 TYR A C 1
ATOM 539 O O . TYR A 1 70 ? -8.993 7.212 -2.682 1.00 82.88 70 TYR A O 1
ATOM 547 N N . GLU A 1 71 ? -8.523 6.103 -0.790 1.00 76.94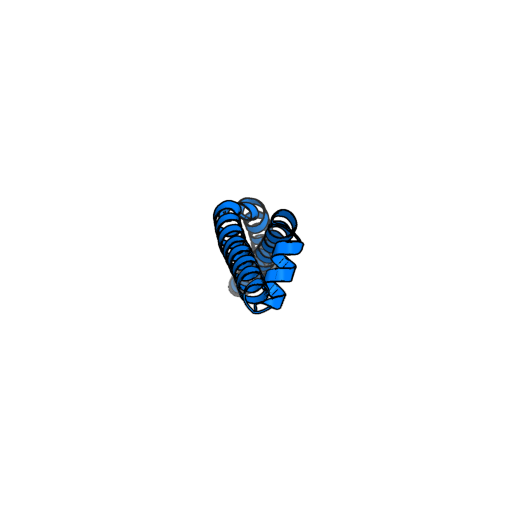 71 GLU A N 1
ATOM 548 C CA . GLU A 1 71 ? -7.089 6.415 -0.769 1.00 76.94 71 GLU A CA 1
ATOM 549 C C . GLU A 1 71 ? -6.372 5.890 -2.023 1.00 76.94 71 GLU A C 1
ATOM 551 O O . GLU A 1 71 ? -5.545 6.584 -2.610 1.00 76.94 71 GLU A O 1
ATOM 556 N N . GLY A 1 72 ? -6.735 4.689 -2.485 1.00 71.62 72 GLY A N 1
ATOM 557 C CA . GLY A 1 72 ? -6.204 4.112 -3.717 1.00 71.62 72 GLY A CA 1
ATOM 558 C C . GLY A 1 72 ? -6.607 4.865 -4.986 1.00 71.62 72 GLY A C 1
ATOM 559 O O . GLY A 1 72 ? -5.853 4.834 -5.948 1.00 71.62 72 GLY A O 1
ATOM 560 N N . LEU A 1 73 ? -7.768 5.527 -5.011 1.00 76.19 73 LEU A N 1
ATOM 561 C CA . LEU A 1 73 ? -8.222 6.338 -6.146 1.00 76.19 73 LEU A CA 1
ATOM 562 C C . LEU A 1 73 ? -7.643 7.753 -6.116 1.00 76.19 73 LEU A C 1
ATOM 564 O O . LEU A 1 73 ? -7.270 8.262 -7.164 1.00 76.19 73 LEU A O 1
ATOM 568 N N . THR A 1 74 ? -7.566 8.390 -4.945 1.00 80.12 74 THR A N 1
ATOM 569 C CA . THR A 1 74 ? -7.100 9.782 -4.847 1.00 80.12 74 THR A CA 1
ATOM 570 C C . THR A 1 74 ? -5.590 9.916 -4.960 1.00 80.12 74 THR A C 1
ATOM 572 O O . THR A 1 74 ? -5.112 10.958 -5.389 1.00 80.12 74 THR A O 1
ATOM 575 N N . ASN A 1 75 ? -4.843 8.885 -4.556 1.00 79.31 75 ASN A N 1
ATOM 576 C CA . ASN A 1 75 ? -3.384 8.943 -4.487 1.00 79.31 75 ASN A CA 1
ATOM 577 C C . ASN A 1 75 ? -2.694 8.072 -5.543 1.00 79.31 75 ASN A C 1
ATOM 579 O O . ASN A 1 75 ? -1.473 7.974 -5.520 1.00 79.31 75 ASN A O 1
ATOM 583 N N . ALA A 1 76 ? -3.435 7.438 -6.461 1.00 69.06 76 ALA A N 1
ATOM 584 C CA . ALA A 1 76 ? -2.821 6.628 -7.519 1.00 69.06 76 ALA A CA 1
ATOM 585 C C . ALA A 1 76 ? -1.844 7.442 -8.380 1.00 69.06 76 ALA A C 1
ATOM 587 O O . ALA A 1 76 ? -0.785 6.932 -8.713 1.00 69.06 76 ALA A O 1
ATOM 588 N N . GLU A 1 77 ? -2.177 8.702 -8.670 1.00 72.75 77 GLU A N 1
ATOM 589 C CA . GLU A 1 77 ? -1.374 9.592 -9.520 1.00 72.75 77 GLU A CA 1
ATOM 590 C C . GLU A 1 77 ? -0.295 10.370 -8.742 1.00 72.75 77 GLU A C 1
ATOM 592 O O . GLU A 1 77 ? 0.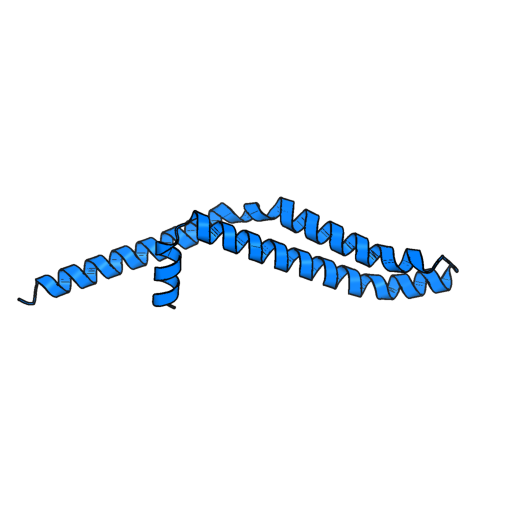487 11.114 -9.331 1.00 72.75 77 GLU A O 1
ATOM 597 N N . SER A 1 78 ? -0.227 10.251 -7.405 1.00 75.25 78 SER A N 1
ATOM 598 C CA . SER A 1 78 ? 0.632 11.135 -6.597 1.00 75.25 78 SER A CA 1
ATOM 599 C C . SER A 1 78 ? 2.128 10.923 -6.831 1.00 75.25 78 SER A C 1
ATOM 601 O O . SER A 1 78 ? 2.919 11.810 -6.517 1.00 75.25 78 SER A O 1
ATOM 603 N N . ASN A 1 79 ? 2.509 9.753 -7.346 1.00 75.94 79 ASN A N 1
ATOM 604 C CA . ASN A 1 79 ? 3.897 9.374 -7.590 1.00 75.94 79 ASN A CA 1
ATOM 605 C C . ASN A 1 79 ? 4.240 9.262 -9.083 1.00 75.94 79 ASN A C 1
ATOM 607 O O . ASN A 1 79 ? 5.356 8.868 -9.406 1.00 75.94 79 ASN A O 1
ATOM 611 N N . ASP A 1 80 ? 3.339 9.639 -9.993 1.00 78.88 80 ASP A N 1
ATOM 612 C CA . ASP A 1 80 ? 3.555 9.465 -11.437 1.00 78.88 80 ASP A CA 1
ATOM 613 C C . ASP A 1 80 ? 4.811 10.181 -11.937 1.00 78.88 80 ASP A C 1
ATOM 615 O O . ASP A 1 80 ? 5.487 9.688 -12.834 1.00 78.88 80 ASP A O 1
ATOM 619 N N . SER A 1 81 ? 5.173 11.313 -11.327 1.00 78.81 81 SER A N 1
ATOM 620 C CA . SER A 1 81 ? 6.401 12.042 -11.656 1.00 78.81 81 SER A CA 1
ATOM 621 C C . SER A 1 81 ? 7.676 11.292 -11.262 1.00 78.81 81 SER A C 1
ATOM 623 O O . SER A 1 81 ? 8.652 11.330 -12.006 1.00 78.81 81 SER A O 1
ATOM 625 N N . LEU A 1 82 ? 7.670 10.602 -10.118 1.00 83.06 82 LEU A N 1
ATOM 626 C CA . LEU A 1 82 ? 8.784 9.756 -9.680 1.00 83.06 82 LEU A CA 1
ATOM 627 C C . LEU A 1 82 ? 8.910 8.538 -10.593 1.00 83.06 82 LEU A C 1
ATOM 629 O O . LEU A 1 82 ? 9.988 8.268 -11.105 1.00 83.06 82 LEU A O 1
ATOM 633 N N . HIS A 1 83 ? 7.792 7.872 -10.870 1.00 84.50 83 HIS A N 1
ATOM 634 C CA . HIS A 1 83 ? 7.752 6.693 -11.731 1.00 84.50 83 HIS A CA 1
ATOM 635 C C . HIS A 1 83 ? 8.146 7.005 -13.177 1.00 84.50 83 HIS A C 1
ATOM 637 O O . HIS A 1 83 ? 8.842 6.220 -13.811 1.00 84.50 83 HIS A O 1
ATOM 643 N N . THR A 1 84 ? 7.775 8.184 -13.681 1.00 85.25 84 THR A N 1
ATOM 644 C CA . THR A 1 84 ? 8.232 8.662 -14.992 1.00 85.25 84 THR A CA 1
ATOM 645 C C . THR A 1 84 ? 9.741 8.898 -15.004 1.00 85.25 84 THR A C 1
ATOM 647 O O . THR A 1 84 ? 10.417 8.419 -15.903 1.00 85.25 84 THR A O 1
ATOM 650 N N . SER A 1 85 ? 10.285 9.562 -13.979 1.00 87.69 85 SER 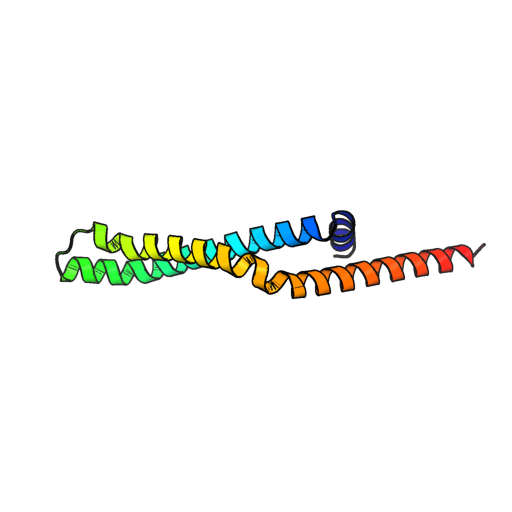A N 1
ATOM 651 C CA . SER A 1 85 ? 11.731 9.798 -13.877 1.00 87.69 85 SER A CA 1
ATOM 652 C C . SER A 1 85 ? 12.535 8.496 -13.798 1.00 87.69 85 SER A C 1
ATOM 654 O O . SER A 1 85 ? 13.600 8.402 -14.407 1.00 87.69 85 SER A O 1
ATOM 656 N N . ASP A 1 86 ? 12.046 7.506 -13.048 1.00 86.12 86 ASP A N 1
ATOM 657 C CA . ASP A 1 86 ? 12.688 6.194 -12.924 1.00 86.12 86 ASP A CA 1
ATOM 658 C C . ASP A 1 86 ? 12.631 5.421 -14.251 1.00 86.12 86 ASP A C 1
ATOM 660 O O . ASP A 1 86 ? 13.624 4.816 -14.655 1.00 86.12 86 ASP A O 1
ATOM 664 N N . PHE A 1 87 ? 11.489 5.469 -14.947 1.00 87.75 87 PHE A N 1
ATOM 665 C CA . PHE A 1 87 ? 11.322 4.863 -16.269 1.00 87.75 87 PHE A CA 1
ATOM 666 C C . PHE A 1 87 ? 12.293 5.469 -17.286 1.00 87.75 87 PHE A C 1
ATOM 668 O O . PHE A 1 87 ? 13.028 4.723 -17.932 1.00 87.75 87 PHE A O 1
ATOM 675 N N . ASP A 1 88 ? 12.331 6.800 -17.385 1.00 89.25 88 ASP A N 1
ATOM 676 C CA . ASP A 1 88 ? 13.185 7.508 -18.342 1.00 89.25 88 ASP A CA 1
ATOM 677 C C . ASP A 1 88 ? 14.665 7.189 -18.085 1.00 89.25 88 ASP A C 1
ATOM 679 O O . ASP A 1 88 ? 15.370 6.797 -19.007 1.00 89.25 88 ASP A O 1
ATOM 683 N N . THR A 1 89 ? 15.104 7.223 -16.820 1.00 89.44 89 THR A N 1
ATOM 684 C CA . THR A 1 89 ? 16.497 6.910 -16.443 1.00 89.44 89 THR A CA 1
ATOM 685 C C . THR A 1 89 ? 16.905 5.493 -16.859 1.00 89.44 89 THR A C 1
ATOM 687 O O . THR A 1 89 ? 18.011 5.275 -17.348 1.00 89.44 89 THR A O 1
ATOM 690 N N . VAL A 1 90 ? 16.030 4.503 -16.646 1.00 87.56 90 VAL A N 1
ATOM 691 C CA . VAL A 1 90 ? 16.339 3.104 -16.977 1.00 87.56 90 VAL A CA 1
ATOM 692 C C . VAL A 1 90 ? 16.350 2.887 -18.486 1.00 87.56 90 VAL A C 1
ATOM 694 O O . VAL A 1 90 ? 17.241 2.204 -18.984 1.00 87.56 90 VAL A O 1
ATOM 697 N N . CYS A 1 91 ? 15.391 3.451 -19.217 1.00 87.94 91 CYS A N 1
ATOM 698 C CA . CYS A 1 91 ? 15.321 3.262 -20.662 1.00 87.94 91 CYS A CA 1
ATOM 699 C C . CYS A 1 91 ? 16.431 4.019 -21.403 1.00 87.94 91 CYS A C 1
ATOM 701 O O . CYS A 1 91 ? 17.012 3.442 -22.314 1.00 87.94 91 CYS A O 1
ATOM 703 N N . GLU A 1 92 ? 16.792 5.228 -20.959 1.00 89.31 92 GLU A N 1
ATOM 704 C CA . GLU A 1 92 ? 17.936 5.986 -21.491 1.00 89.31 92 GLU A CA 1
ATOM 705 C C . GLU A 1 92 ? 19.245 5.207 -21.297 1.00 89.31 92 GLU A C 1
ATOM 707 O O . GLU A 1 92 ? 19.993 5.018 -22.249 1.00 89.31 92 GLU A O 1
ATOM 712 N N . SER A 1 93 ? 19.466 4.627 -20.109 1.00 85.56 93 SER A N 1
ATOM 713 C CA . SER A 1 93 ? 20.669 3.817 -19.855 1.00 85.56 93 SER A CA 1
ATOM 714 C C . SER A 1 93 ? 20.767 2.551 -20.717 1.00 85.56 93 SER A C 1
ATOM 716 O O . SER A 1 93 ? 21.865 2.073 -20.976 1.00 85.56 93 SER A O 1
ATOM 718 N N . LEU A 1 94 ? 19.634 1.990 -21.154 1.00 85.00 94 LEU A N 1
ATOM 719 C CA . LEU A 1 94 ? 19.617 0.817 -22.034 1.00 85.00 94 LEU A CA 1
ATOM 720 C C . LEU A 1 94 ? 19.809 1.193 -23.506 1.00 85.00 94 LEU A C 1
ATOM 722 O O . LEU A 1 94 ? 20.381 0.400 -24.247 1.00 85.00 94 LEU A O 1
ATOM 726 N N . GLU A 1 95 ? 19.324 2.366 -23.919 1.00 82.38 95 GLU A N 1
ATOM 727 C CA . GLU A 1 95 ? 19.513 2.894 -25.274 1.00 82.38 95 GLU A CA 1
ATOM 728 C C . GLU A 1 95 ? 20.978 3.309 -25.496 1.00 82.38 95 GLU A C 1
ATOM 730 O O . GLU A 1 95 ? 21.544 3.011 -26.545 1.00 82.38 95 GLU A O 1
ATOM 735 N N . GLU A 1 96 ? 21.627 3.898 -24.481 1.00 82.19 96 GLU A N 1
ATOM 736 C CA . GLU A 1 96 ? 23.070 4.177 -24.500 1.00 82.19 96 GLU A CA 1
ATOM 737 C C . GLU A 1 96 ? 23.905 2.883 -24.570 1.00 82.19 96 GLU A C 1
ATOM 739 O O . GLU A 1 96 ? 24.752 2.768 -25.453 1.00 82.19 96 GLU A O 1
ATOM 744 N N . GLU A 1 97 ? 23.625 1.877 -23.724 1.00 77.56 97 GLU A N 1
ATOM 745 C CA . GLU A 1 97 ? 24.316 0.570 -23.766 1.00 77.56 97 GLU A CA 1
ATOM 746 C C . GLU A 1 97 ? 24.181 -0.123 -25.139 1.00 77.56 97 GLU A C 1
ATOM 748 O O . GLU A 1 97 ? 25.155 -0.675 -25.643 1.00 77.56 97 GLU A O 1
ATOM 753 N N . GLU A 1 98 ? 22.998 -0.082 -25.765 1.00 74.31 98 GLU A N 1
ATOM 754 C CA . GLU A 1 98 ? 22.770 -0.687 -27.087 1.00 74.31 98 GLU A CA 1
ATOM 755 C C . GLU A 1 98 ? 23.554 0.041 -28.191 1.00 74.31 98 GLU A C 1
ATOM 757 O O . GLU A 1 98 ? 24.133 -0.608 -29.059 1.00 74.31 98 GLU A O 1
ATOM 762 N N . SER A 1 99 ? 23.648 1.374 -28.126 1.00 70.50 99 SER A N 1
ATOM 763 C CA . SER A 1 99 ? 24.448 2.153 -29.079 1.00 70.50 99 SER A CA 1
ATOM 764 C C . SER A 1 99 ? 25.959 1.931 -28.929 1.00 70.50 99 SER A C 1
ATOM 766 O O . SER A 1 99 ? 26.671 1.873 -29.929 1.00 70.50 99 SER A O 1
ATOM 768 N N . GLU A 1 100 ? 26.451 1.750 -27.699 1.00 68.81 100 GLU A N 1
ATOM 769 C CA . GLU A 1 100 ? 27.863 1.450 -27.434 1.00 68.81 100 GLU A CA 1
ATOM 770 C C . GLU A 1 100 ? 28.237 0.029 -27.895 1.00 68.81 100 GLU A C 1
ATOM 772 O O . GLU A 1 100 ? 29.292 -0.157 -28.503 1.00 68.81 100 GLU A O 1
ATOM 777 N N . ASP A 1 101 ? 27.356 -0.957 -27.682 1.00 63.97 101 ASP A N 1
ATOM 778 C CA . ASP A 1 101 ? 27.540 -2.337 -28.158 1.00 63.97 101 ASP A CA 1
ATOM 779 C C . ASP A 1 101 ? 27.522 -2.424 -29.705 1.00 63.97 101 ASP A C 1
ATOM 781 O O . ASP A 1 101 ? 28.243 -3.235 -30.299 1.00 63.97 101 ASP A O 1
ATOM 785 N N . GLU A 1 102 ? 26.714 -1.596 -30.380 1.00 60.78 102 GLU A N 1
ATOM 786 C CA . GLU A 1 102 ? 26.672 -1.515 -31.846 1.00 60.78 102 GLU A CA 1
ATOM 787 C C . GLU A 1 102 ? 27.949 -0.880 -32.422 1.00 60.78 102 GLU A C 1
ATOM 789 O O . GLU A 1 102 ? 28.531 -1.442 -33.355 1.00 60.78 102 GLU A O 1
ATOM 794 N N . GLU A 1 103 ? 28.448 0.218 -31.844 1.00 60.34 103 GLU A N 1
ATOM 795 C CA . GLU A 1 103 ? 29.682 0.879 -32.299 1.00 60.34 103 GLU A CA 1
ATOM 796 C C . GLU A 1 103 ? 30.942 0.017 -32.080 1.00 60.34 103 GLU A C 1
ATOM 798 O O . GLU A 1 103 ? 31.818 -0.023 -32.948 1.00 60.34 103 GLU A O 1
ATOM 803 N N . GLU A 1 104 ? 31.027 -0.745 -30.982 1.00 57.94 104 GLU A N 1
ATOM 804 C CA . GLU A 1 104 ? 32.157 -1.659 -30.731 1.00 57.94 104 GLU A CA 1
ATOM 805 C C . GLU A 1 104 ? 32.185 -2.830 -31.737 1.00 57.94 104 GLU A C 1
ATOM 807 O O . GLU A 1 104 ? 33.250 -3.335 -32.102 1.00 57.94 104 GLU A O 1
ATOM 812 N N . SER A 1 105 ? 31.016 -3.234 -32.247 1.00 55.78 105 SER A N 1
ATOM 813 C CA . SER A 1 105 ? 30.879 -4.323 -33.220 1.00 55.78 105 SER A CA 1
ATOM 814 C 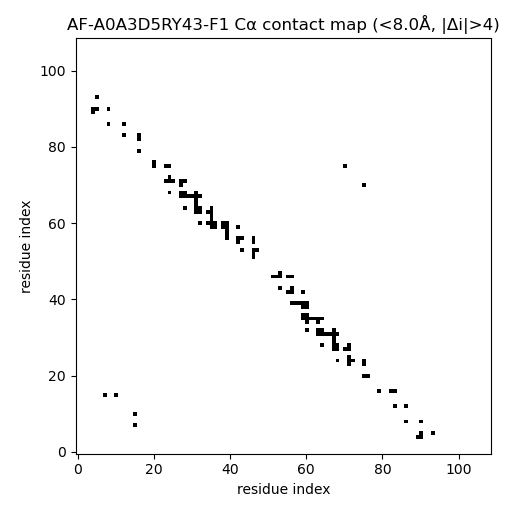C . SER A 1 105 ? 31.214 -3.926 -34.667 1.00 55.78 105 SER A C 1
ATOM 816 O O . SER A 1 105 ? 31.542 -4.794 -35.484 1.00 55.78 105 SER A O 1
ATOM 818 N N . GLU A 1 106 ? 31.176 -2.629 -34.992 1.00 57.38 106 GLU A N 1
ATOM 819 C CA . GLU A 1 106 ? 31.531 -2.095 -36.314 1.00 57.38 106 GLU A CA 1
ATOM 820 C C . GLU A 1 106 ? 33.036 -1.796 -36.469 1.00 57.38 106 GLU A C 1
ATOM 822 O O . GLU A 1 106 ? 33.530 -1.733 -37.598 1.00 57.38 106 GLU A O 1
ATOM 827 N N . GLU A 1 107 ? 33.791 -1.667 -35.371 1.00 55.28 107 GLU A N 1
ATOM 828 C CA . GLU A 1 107 ? 35.251 -1.466 -35.401 1.00 55.28 107 GLU A CA 1
ATOM 829 C C . GLU A 1 107 ? 36.070 -2.775 -35.514 1.00 55.28 107 GLU A C 1
ATOM 831 O O . GLU A 1 107 ? 37.272 -2.724 -35.792 1.00 55.28 107 GLU A O 1
ATOM 836 N N . GLU A 1 108 ? 35.451 -3.955 -35.360 1.00 49.28 108 GLU A N 1
ATOM 837 C CA . GLU A 1 108 ? 36.120 -5.273 -35.433 1.00 49.28 108 GLU A CA 1
ATOM 838 C C . GLU A 1 108 ? 35.996 -5.985 -36.809 1.00 49.28 108 GLU A C 1
ATOM 840 O O . GLU A 1 108 ? 36.098 -7.215 -36.889 1.00 49.28 108 GLU A O 1
ATOM 845 N N . VAL A 1 109 ? 35.805 -5.236 -37.912 1.00 42.66 109 VAL A N 1
ATOM 846 C CA . VAL A 1 109 ? 35.801 -5.749 -39.310 1.00 42.66 109 VAL A CA 1
ATOM 847 C C . VAL A 1 109 ? 36.913 -5.151 -40.172 1.00 42.66 109 VAL A C 1
ATOM 849 O O . VAL A 1 109 ? 36.992 -3.911 -40.303 1.00 42.66 109 VAL A O 1
#

Nearest PDB structures (foldseek):
  8bqs-assembly1_Eq  TM=6.278E-01  e=3.796E+00  Tetrahymena thermophila SB210
  8gym-assembly1_x  TM=6.013E-01  e=4.012E+00  Tetrahymena thermophila SB210
  7a0g-assembly1_JJJ  TM=3.351E-01  e=1.953E+00  Serratia marcescens

pLDDT: mean 79.45, std 9.01, range [42.66, 90.44]

Secondary structure (DSSP, 8-state):
-HHHHHHHHHH-HHHHHHHHHHHHHHHHHHHHHHHHHHHHHHHHHHHHHTT--GGGGGHHHHHHHHHHHHHHHHSTTTTHHHHHHHHHHHHHHHHHHHHHHHHHHHTT-

Foldseek 3Di:
DLVVLVVVVVVPLVVQLVVQLVVLLVVLQVQLQVQLVVQLVVLCVVCVVVVHPSVSSNVSNVVSNVRSNVCSVVCSCVCSVVSVVVSCVSSVVVVVVVVVVVVVVVVPD